Protein AF-A0A8S1IZS5-F1 (afdb_monomer_lite)

Structure (mmCIF, N/CA/C/O backbone):
data_AF-A0A8S1IZS5-F1
#
_entry.id   AF-A0A8S1IZS5-F1
#
loop_
_atom_site.group_PDB
_atom_site.id
_atom_site.type_symbol
_atom_site.label_atom_id
_atom_site.label_alt_id
_atom_site.label_comp_id
_atom_site.label_asym_id
_atom_site.label_entity_id
_atom_site.label_seq_id
_atom_site.pdbx_PDB_ins_code
_atom_site.Cartn_x
_atom_site.Cartn_y
_atom_site.Cartn_z
_atom_site.occupancy
_atom_site.B_iso_or_equiv
_atom_site.auth_seq_id
_atom_site.auth_comp_id
_atom_site.auth_asym_id
_atom_site.auth_atom_id
_atom_site.pdbx_PDB_model_num
ATOM 1 N N . SER A 1 1 ? 0.911 7.725 22.973 1.00 76.94 1 SER A N 1
ATOM 2 C CA . SER A 1 1 ? -0.520 7.554 22.652 1.00 76.94 1 SER A CA 1
ATOM 3 C C . SER A 1 1 ? -0.668 6.539 21.537 1.00 76.94 1 SER A C 1
ATOM 5 O O . SER A 1 1 ? 0.133 6.590 20.608 1.00 76.94 1 SER A O 1
ATOM 7 N N . ASP A 1 2 ? -1.674 5.668 21.589 1.00 85.56 2 ASP A N 1
ATOM 8 C CA . ASP A 1 2 ? -1.846 4.542 20.649 1.00 85.56 2 ASP A CA 1
ATOM 9 C C . ASP A 1 2 ? -1.874 4.964 19.171 1.00 85.56 2 ASP A C 1
ATOM 11 O O . ASP A 1 2 ? -1.320 4.289 18.307 1.00 85.56 2 ASP A O 1
ATOM 15 N N . ARG A 1 3 ? -2.420 6.149 18.872 1.00 86.25 3 ARG A N 1
ATOM 16 C CA . ARG A 1 3 ? -2.435 6.717 17.515 1.00 86.25 3 ARG A CA 1
ATOM 17 C C . ARG A 1 3 ? -1.036 6.935 16.924 1.00 86.25 3 ARG A C 1
ATOM 19 O O . ARG A 1 3 ? -0.826 6.621 15.759 1.00 86.25 3 ARG A O 1
ATOM 26 N N . ALA A 1 4 ? -0.089 7.438 17.717 1.00 92.25 4 ALA A N 1
ATOM 27 C CA . ALA A 1 4 ? 1.280 7.686 17.256 1.00 92.25 4 ALA A CA 1
ATOM 28 C C . ALA A 1 4 ? 2.023 6.374 16.955 1.00 92.25 4 ALA A C 1
ATOM 30 O O . ALA A 1 4 ? 2.853 6.315 16.052 1.00 92.25 4 ALA A O 1
ATOM 31 N N . TYR A 1 5 ? 1.689 5.306 17.684 1.00 92.62 5 TYR A N 1
ATOM 32 C CA . TYR A 1 5 ? 2.230 3.975 17.427 1.00 92.62 5 TYR A CA 1
ATOM 33 C C . TYR A 1 5 ? 1.729 3.414 16.090 1.00 92.62 5 TYR A C 1
ATOM 35 O O . TYR A 1 5 ? 2.532 2.964 15.273 1.00 92.62 5 TYR A O 1
ATOM 43 N N . VAL A 1 6 ? 0.421 3.516 15.824 1.00 93.12 6 VAL A N 1
ATOM 44 C CA . VAL A 1 6 ? -0.166 3.119 14.532 1.00 93.12 6 VAL A CA 1
ATOM 45 C C . VAL A 1 6 ? 0.441 3.918 13.381 1.00 93.12 6 VAL A C 1
ATOM 47 O O . VAL A 1 6 ? 0.805 3.341 12.361 1.00 93.12 6 VAL A O 1
ATOM 50 N N . GLU A 1 7 ? 0.588 5.231 13.545 1.00 94.56 7 GLU A N 1
ATOM 51 C CA . GLU A 1 7 ? 1.212 6.089 12.537 1.00 94.56 7 GLU A CA 1
ATOM 52 C C . GLU A 1 7 ? 2.657 5.665 12.241 1.00 94.56 7 GLU A C 1
ATOM 54 O O . GLU A 1 7 ? 3.042 5.559 11.077 1.00 94.56 7 GLU A O 1
ATOM 59 N N . GLY A 1 8 ? 3.428 5.326 13.280 1.00 96.81 8 GLY A N 1
ATOM 60 C CA . GLY A 1 8 ? 4.775 4.773 13.138 1.00 96.81 8 GLY A CA 1
ATOM 61 C C . GLY A 1 8 ? 4.802 3.446 12.375 1.00 96.81 8 GLY A C 1
ATOM 62 O O . GLY A 1 8 ? 5.657 3.255 11.510 1.00 96.81 8 GLY A O 1
ATOM 63 N N . ILE A 1 9 ? 3.841 2.551 12.632 1.00 96.56 9 ILE A N 1
ATOM 64 C CA . ILE A 1 9 ? 3.700 1.292 11.885 1.00 96.56 9 ILE A CA 1
ATOM 65 C C . ILE A 1 9 ? 3.376 1.564 10.418 1.00 96.56 9 ILE A C 1
ATOM 67 O O . ILE A 1 9 ? 4.038 1.016 9.541 1.00 96.56 9 ILE A O 1
ATOM 71 N N . VAL A 1 10 ? 2.379 2.407 10.135 1.00 96.88 10 VAL A N 1
ATOM 72 C CA . VAL A 1 10 ? 1.976 2.717 8.757 1.00 96.88 10 VAL A CA 1
ATOM 73 C C . VAL A 1 10 ? 3.132 3.358 7.995 1.00 96.88 10 VAL A C 1
ATOM 75 O O . VAL A 1 10 ? 3.394 2.976 6.857 1.00 96.88 10 VAL A O 1
ATOM 78 N N . LYS A 1 11 ? 3.867 4.279 8.628 1.00 96.94 11 LYS A N 1
ATOM 79 C CA . LYS A 1 11 ? 5.063 4.888 8.043 1.00 96.94 11 LYS A CA 1
ATOM 80 C C . LYS A 1 11 ? 6.120 3.836 7.704 1.00 96.94 11 LYS A C 1
ATOM 82 O O . LYS A 1 11 ? 6.557 3.780 6.559 1.00 96.94 11 LYS A O 1
ATOM 87 N N . LYS A 1 12 ? 6.462 2.963 8.655 1.00 97.44 12 LYS A N 1
ATOM 88 C CA . LYS A 1 12 ? 7.431 1.881 8.436 1.00 97.44 12 LYS A CA 1
ATOM 89 C C . LYS A 1 12 ? 7.001 0.949 7.301 1.00 97.44 12 LYS A C 1
ATOM 91 O O . LYS A 1 12 ? 7.816 0.596 6.458 1.00 97.44 12 LYS A O 1
ATOM 96 N N . LEU A 1 13 ? 5.726 0.561 7.259 1.00 97.62 13 LEU A N 1
ATOM 97 C CA . LEU A 1 13 ? 5.202 -0.304 6.201 1.00 97.62 13 LEU A CA 1
ATOM 98 C C . LEU A 1 13 ? 5.291 0.372 4.832 1.00 97.62 13 LEU A C 1
ATOM 100 O O . LEU A 1 13 ? 5.690 -0.277 3.877 1.00 97.62 13 LEU A O 1
ATOM 104 N N . LYS A 1 14 ? 4.983 1.669 4.731 1.00 97.00 14 LYS A N 1
ATOM 105 C CA . LYS A 1 14 ? 5.142 2.437 3.485 1.00 97.00 14 LYS A CA 1
ATOM 106 C C . LYS A 1 14 ? 6.603 2.498 3.029 1.00 97.00 14 LYS A C 1
ATOM 108 O O . LYS A 1 14 ? 6.877 2.294 1.853 1.00 97.00 14 LYS A O 1
ATOM 113 N N . GLU A 1 15 ? 7.534 2.714 3.956 1.00 96.25 15 GLU A N 1
ATOM 114 C CA . GLU A 1 15 ? 8.974 2.705 3.665 1.00 96.25 15 GLU A CA 1
ATOM 115 C C . GLU A 1 15 ? 9.449 1.326 3.184 1.00 96.25 15 GLU A C 1
ATOM 117 O O . GLU A 1 15 ? 10.150 1.236 2.182 1.00 96.25 15 GLU A O 1
ATOM 122 N N . GLN A 1 16 ? 9.028 0.241 3.843 1.00 96.44 16 GLN A N 1
ATOM 123 C CA . GLN A 1 16 ? 9.367 -1.125 3.424 1.00 96.44 16 GLN A CA 1
ATOM 124 C C . GLN A 1 16 ? 8.702 -1.521 2.102 1.00 96.44 16 GLN A C 1
ATOM 126 O O . GLN A 1 16 ? 9.270 -2.299 1.342 1.00 96.44 16 GLN A O 1
ATOM 131 N N . LEU A 1 17 ? 7.517 -0.983 1.818 1.00 96.19 17 LEU A N 1
ATOM 132 C CA . LEU A 1 17 ? 6.830 -1.187 0.551 1.00 96.19 17 LEU A CA 1
ATOM 133 C C . LEU A 1 17 ? 7.625 -0.567 -0.605 1.00 96.19 17 LEU A C 1
ATOM 135 O O . LEU A 1 17 ? 7.809 -1.222 -1.624 1.00 96.19 17 LEU A O 1
ATOM 139 N N . ALA A 1 18 ? 8.105 0.668 -0.431 1.00 94.06 18 ALA A N 1
ATOM 140 C CA . ALA A 1 18 ? 8.806 1.399 -1.481 1.00 94.06 18 ALA A CA 1
ATOM 141 C C . ALA A 1 18 ? 10.282 0.992 -1.623 1.00 94.06 18 ALA A C 1
ATOM 143 O O . ALA A 1 18 ? 10.793 0.863 -2.730 1.00 94.06 18 ALA A O 1
ATOM 144 N N . HIS A 1 19 ? 10.966 0.767 -0.501 1.00 94.31 19 HIS A N 1
ATOM 145 C CA . HIS A 1 19 ? 12.423 0.614 -0.451 1.00 94.31 19 HIS A CA 1
ATOM 146 C C . HIS A 1 19 ? 12.877 -0.728 0.137 1.00 94.31 19 HIS A C 1
ATOM 148 O O . HIS A 1 19 ? 14.052 -0.898 0.467 1.00 94.31 19 HIS A O 1
ATOM 154 N N . GLY A 1 20 ? 11.965 -1.693 0.293 1.00 92.31 20 GLY A N 1
ATOM 155 C CA . GLY A 1 20 ? 12.317 -3.056 0.686 1.00 92.31 20 GLY A CA 1
ATOM 156 C C . GLY A 1 20 ? 13.307 -3.659 -0.308 1.00 92.31 20 GLY A C 1
ATOM 157 O O . GLY A 1 20 ? 13.094 -3.586 -1.519 1.00 92.31 20 GLY A O 1
ATOM 158 N N . THR A 1 21 ? 14.395 -4.243 0.192 1.00 88.88 21 THR A N 1
ATOM 159 C CA . THR A 1 21 ? 15.478 -4.775 -0.648 1.00 88.88 21 THR A CA 1
ATOM 160 C C . THR A 1 21 ? 15.069 -6.064 -1.347 1.00 88.88 21 THR A C 1
ATOM 162 O O . THR A 1 21 ? 15.465 -6.296 -2.488 1.00 88.88 21 THR A O 1
ATOM 165 N N . THR A 1 22 ? 14.243 -6.884 -0.696 1.00 94.56 22 THR A N 1
ATOM 166 C CA . THR A 1 22 ? 13.720 -8.122 -1.273 1.00 94.56 22 THR A CA 1
ATOM 167 C C . THR A 1 22 ? 12.245 -7.994 -1.646 1.00 94.56 22 THR A C 1
ATOM 169 O O . THR A 1 22 ? 11.481 -7.255 -1.022 1.00 94.56 22 THR A O 1
ATOM 172 N N . TYR A 1 23 ? 11.813 -8.791 -2.628 1.00 93.06 23 TYR A N 1
ATOM 173 C CA . TYR A 1 23 ? 10.389 -8.976 -2.922 1.00 93.06 23 TYR A CA 1
ATOM 174 C C . TYR A 1 23 ? 9.603 -9.403 -1.670 1.00 93.06 23 TYR A C 1
ATOM 176 O O . TYR A 1 23 ? 8.486 -8.943 -1.446 1.00 93.06 23 TYR A O 1
ATOM 184 N N . GLY A 1 24 ? 10.201 -10.251 -0.823 1.00 94.94 24 GLY A N 1
ATOM 185 C CA . GLY A 1 24 ? 9.594 -10.708 0.427 1.00 94.94 24 GLY A CA 1
ATOM 186 C C . GLY A 1 24 ? 9.282 -9.562 1.390 1.00 94.94 24 GLY A C 1
ATOM 187 O O . GLY A 1 24 ? 8.189 -9.532 1.954 1.00 94.94 24 GLY A O 1
ATOM 188 N N . ASP A 1 25 ? 10.186 -8.587 1.518 1.00 95.75 25 ASP A N 1
ATOM 189 C CA . ASP A 1 25 ? 9.972 -7.402 2.356 1.00 95.75 25 ASP A CA 1
ATOM 190 C C . ASP A 1 25 ? 8.821 -6.548 1.828 1.00 95.75 25 ASP A C 1
ATOM 192 O O . ASP A 1 25 ? 7.925 -6.173 2.588 1.00 95.75 25 ASP A O 1
ATOM 196 N N . ARG A 1 26 ? 8.801 -6.295 0.512 1.00 96.69 26 ARG A N 1
ATOM 197 C CA . ARG A 1 26 ? 7.748 -5.501 -0.136 1.00 96.69 26 ARG A CA 1
ATOM 198 C C . ARG A 1 26 ? 6.391 -6.195 -0.053 1.00 96.69 26 ARG A C 1
ATOM 200 O O . ARG A 1 26 ? 5.398 -5.580 0.335 1.00 96.69 26 ARG A O 1
ATOM 207 N N . ARG A 1 27 ? 6.336 -7.501 -0.329 1.00 96.81 27 ARG A N 1
ATOM 208 C CA . ARG A 1 27 ? 5.105 -8.296 -0.224 1.00 96.81 27 ARG A CA 1
ATOM 209 C C . ARG A 1 27 ? 4.622 -8.394 1.223 1.00 96.81 27 ARG A C 1
ATOM 211 O O . ARG A 1 27 ? 3.426 -8.262 1.480 1.00 96.81 27 ARG A O 1
ATOM 218 N N . GLY A 1 28 ? 5.533 -8.584 2.174 1.00 97.06 28 GLY A N 1
ATOM 219 C CA . GLY A 1 28 ? 5.225 -8.567 3.603 1.00 97.06 28 GLY A CA 1
ATOM 220 C C . GLY A 1 28 ? 4.652 -7.222 4.049 1.00 97.06 28 GLY A C 1
ATOM 221 O O . GLY A 1 28 ? 3.639 -7.188 4.751 1.00 97.06 28 GLY A O 1
ATOM 222 N N . ALA A 1 29 ? 5.234 -6.116 3.579 1.00 97.62 29 ALA A N 1
ATOM 223 C CA . ALA A 1 29 ? 4.739 -4.770 3.839 1.00 97.62 29 ALA A CA 1
ATOM 224 C C . ALA A 1 29 ? 3.342 -4.533 3.240 1.00 97.62 29 ALA A C 1
ATOM 226 O O . ALA A 1 29 ? 2.477 -3.984 3.926 1.00 97.62 29 ALA A O 1
ATOM 227 N N . ALA A 1 30 ? 3.080 -5.012 2.019 1.00 97.62 30 ALA A N 1
ATOM 228 C CA . ALA A 1 30 ? 1.762 -4.955 1.384 1.00 97.62 30 ALA A CA 1
ATOM 229 C C . ALA A 1 30 ? 0.691 -5.686 2.214 1.00 97.62 30 ALA A C 1
ATOM 231 O O . ALA A 1 30 ? -0.360 -5.115 2.524 1.00 97.62 30 ALA A O 1
ATOM 232 N N . TYR A 1 31 ? 0.979 -6.918 2.654 1.00 97.06 31 TYR A N 1
ATOM 233 C CA . TYR A 1 31 ? 0.084 -7.671 3.539 1.00 97.06 31 TYR A CA 1
ATOM 234 C C . TYR A 1 31 ? -0.116 -6.979 4.889 1.00 97.06 31 TYR A C 1
ATOM 236 O O . TYR A 1 31 ? -1.245 -6.909 5.381 1.00 97.06 31 TYR A O 1
ATOM 244 N N . GLY A 1 32 ? 0.958 -6.453 5.482 1.00 96.62 32 GLY A N 1
ATOM 245 C CA . GLY A 1 32 ? 0.901 -5.713 6.739 1.00 96.62 32 GLY A CA 1
ATOM 246 C C . GLY A 1 32 ? -0.004 -4.490 6.630 1.00 96.62 32 GLY A C 1
ATOM 247 O O . GLY A 1 32 ? -0.887 -4.297 7.465 1.00 96.62 32 GLY A O 1
ATOM 248 N N . LEU A 1 33 ? 0.145 -3.706 5.560 1.00 96.81 33 LEU A N 1
ATOM 249 C CA . LEU A 1 33 ? -0.654 -2.507 5.322 1.00 96.81 33 LEU A CA 1
ATOM 250 C C . LEU A 1 33 ? -2.133 -2.854 5.102 1.00 96.81 33 LEU A C 1
ATOM 252 O O . LEU A 1 33 ? -3.010 -2.201 5.669 1.00 96.81 33 LEU A O 1
ATOM 256 N N . ALA A 1 34 ? -2.415 -3.930 4.362 1.00 95.88 34 ALA A N 1
ATOM 257 C CA . ALA A 1 34 ? -3.776 -4.429 4.167 1.00 95.88 34 ALA A CA 1
ATOM 258 C C . ALA A 1 34 ? -4.398 -4.895 5.493 1.00 95.88 34 ALA A C 1
ATOM 260 O O . ALA A 1 34 ? -5.570 -4.630 5.761 1.00 95.88 34 ALA A O 1
ATOM 261 N N . GLY A 1 35 ? -3.605 -5.544 6.351 1.00 95.44 35 GLY A N 1
ATOM 262 C CA . GLY A 1 35 ? -4.002 -5.945 7.698 1.00 95.44 35 GLY A CA 1
ATOM 263 C C . GLY A 1 35 ? -4.343 -4.754 8.592 1.00 95.44 35 GLY A C 1
ATOM 264 O O . GLY A 1 35 ? -5.383 -4.770 9.248 1.00 95.44 35 GLY A O 1
ATOM 265 N N . VAL A 1 36 ? -3.526 -3.695 8.565 1.00 95.44 36 VAL A N 1
ATOM 266 C CA . VAL A 1 36 ? -3.785 -2.456 9.316 1.00 95.44 36 VAL A CA 1
ATOM 267 C C . VAL A 1 36 ? -5.099 -1.814 8.870 1.00 95.44 36 VAL A C 1
ATOM 269 O O . VAL A 1 36 ? -5.942 -1.505 9.709 1.00 95.44 36 VAL A O 1
ATOM 272 N N . VAL A 1 37 ? -5.324 -1.671 7.560 1.00 95.31 37 VAL A N 1
ATOM 273 C CA . VAL A 1 37 ? -6.570 -1.090 7.027 1.00 95.31 37 VAL A CA 1
ATOM 274 C C . VAL A 1 37 ? -7.779 -1.968 7.353 1.00 95.31 37 VAL A C 1
ATOM 276 O O . VAL A 1 37 ? -8.834 -1.455 7.717 1.00 95.31 37 VAL A O 1
ATOM 279 N N . LYS A 1 38 ? -7.638 -3.294 7.279 1.00 93.44 38 LYS A N 1
ATOM 280 C CA . LYS A 1 38 ? -8.713 -4.227 7.630 1.00 93.44 38 LYS A CA 1
ATOM 281 C C . LYS A 1 38 ? -9.053 -4.194 9.122 1.00 93.44 38 LYS A C 1
ATOM 283 O O . LYS A 1 38 ? -10.226 -4.275 9.466 1.00 93.44 38 LYS A O 1
ATOM 288 N N . GLY A 1 39 ? -8.049 -4.079 9.991 1.00 93.31 39 GLY A N 1
ATOM 289 C CA . GLY A 1 39 ? -8.224 -4.074 11.445 1.00 93.31 39 GLY A CA 1
ATOM 290 C C . GLY A 1 39 ? -8.732 -2.744 12.004 1.00 93.31 39 GLY A C 1
ATOM 291 O O . GLY A 1 39 ? -9.552 -2.740 12.916 1.00 93.31 39 GLY A O 1
ATOM 292 N N . LEU A 1 40 ? -8.272 -1.618 11.451 1.00 93.00 40 LEU A N 1
ATOM 293 C CA . LEU A 1 40 ? -8.631 -0.269 11.913 1.00 93.00 40 LEU A CA 1
ATOM 294 C C . LEU A 1 40 ? -9.762 0.379 11.099 1.00 93.00 40 LEU A C 1
ATOM 296 O O . LEU A 1 40 ? -10.288 1.422 11.483 1.00 93.00 40 LEU A O 1
ATOM 300 N N . GLY A 1 41 ? -10.143 -0.233 9.978 1.00 92.62 41 GLY A N 1
ATOM 301 C CA . GLY A 1 41 ? -11.213 0.221 9.098 1.00 92.62 41 GLY A CA 1
ATOM 302 C C . GLY A 1 41 ? -10.732 1.077 7.926 1.00 92.62 41 GLY A C 1
ATOM 303 O O . GLY A 1 41 ? -9.635 1.641 7.921 1.00 92.62 41 GLY A O 1
ATOM 304 N N . ILE A 1 42 ? -11.600 1.205 6.917 1.00 90.75 42 ILE A N 1
ATOM 305 C CA . ILE A 1 42 ? -11.283 1.816 5.614 1.00 90.75 42 ILE A CA 1
ATOM 306 C C . ILE A 1 42 ? -10.886 3.299 5.713 1.00 90.75 42 ILE A C 1
ATOM 308 O O . ILE A 1 42 ? -10.121 3.800 4.891 1.00 90.75 42 ILE A O 1
ATOM 312 N N . THR A 1 43 ? -11.328 4.000 6.762 1.00 91.69 43 THR A N 1
ATOM 313 C CA . THR A 1 43 ? -10.966 5.401 7.038 1.00 91.69 43 THR A CA 1
ATOM 314 C C . THR A 1 43 ? -9.464 5.588 7.256 1.00 91.69 43 THR A C 1
ATOM 316 O O . THR A 1 43 ? -8.933 6.661 6.969 1.00 91.69 43 THR A O 1
ATOM 319 N N . THR A 1 44 ? -8.759 4.531 7.670 1.00 92.88 44 THR A N 1
ATOM 320 C CA . THR A 1 44 ? -7.294 4.465 7.777 1.00 92.88 44 THR A CA 1
ATOM 321 C C . THR A 1 44 ? -6.607 4.862 6.471 1.00 92.88 44 THR A C 1
ATOM 323 O O . THR A 1 44 ? -5.603 5.572 6.506 1.00 92.88 44 THR A O 1
ATOM 326 N N . LEU A 1 45 ? -7.175 4.491 5.314 1.00 92.62 45 LEU A N 1
ATOM 327 C CA . LEU A 1 45 ? -6.627 4.866 4.006 1.00 92.62 45 LEU A CA 1
ATOM 328 C C . LEU A 1 45 ? -6.501 6.382 3.851 1.00 92.62 45 LEU A C 1
ATOM 330 O O . LEU A 1 45 ? -5.475 6.869 3.377 1.00 92.62 45 LEU A O 1
ATOM 334 N N . LYS A 1 46 ? -7.531 7.119 4.281 1.00 91.81 46 LYS A N 1
ATOM 335 C CA . LYS A 1 46 ? -7.566 8.583 4.232 1.00 91.81 46 LYS A CA 1
ATOM 336 C C . LYS A 1 46 ? -6.716 9.196 5.342 1.00 91.81 46 LYS A C 1
ATOM 338 O O . LYS A 1 46 ? -5.939 10.104 5.079 1.00 91.81 46 LYS A O 1
ATOM 343 N N . ASN A 1 47 ? -6.836 8.683 6.567 1.00 93.19 47 ASN A N 1
ATOM 344 C CA . ASN A 1 47 ? -6.161 9.237 7.744 1.00 93.19 47 ASN A CA 1
ATOM 345 C C . ASN A 1 47 ? -4.632 9.229 7.625 1.00 93.19 47 ASN A C 1
ATOM 347 O O . ASN A 1 47 ? -3.986 10.108 8.186 1.00 93.19 47 ASN A O 1
ATOM 351 N N . PHE A 1 48 ?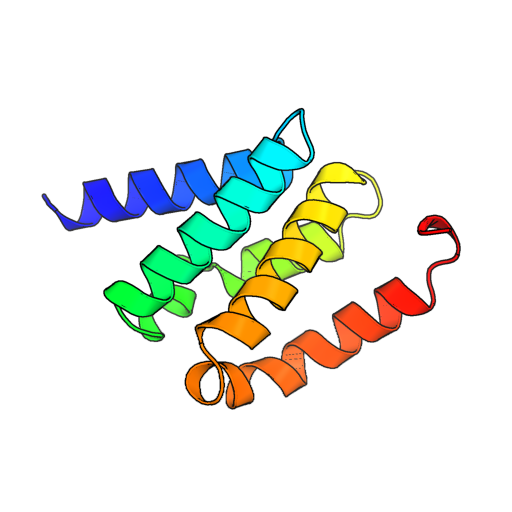 -4.069 8.258 6.903 1.00 94.62 48 PHE A N 1
ATOM 352 C CA . PHE A 1 48 ? -2.622 8.120 6.715 1.00 94.62 48 PHE A CA 1
ATOM 353 C C . PHE A 1 48 ? -2.167 8.327 5.260 1.00 94.62 48 PHE A C 1
ATOM 355 O O . PHE A 1 48 ? -1.049 7.938 4.902 1.00 94.62 48 PHE A O 1
ATOM 362 N N . ALA A 1 49 ? -3.031 8.918 4.420 1.00 94.88 49 ALA A N 1
ATOM 363 C CA . ALA A 1 49 ? -2.771 9.203 3.004 1.00 94.88 49 ALA A CA 1
ATOM 364 C C . ALA A 1 49 ? -2.171 8.000 2.246 1.00 94.88 49 ALA A C 1
ATOM 366 O O . ALA A 1 49 ? -1.221 8.126 1.468 1.00 94.88 49 ALA A O 1
ATOM 367 N N . ILE A 1 50 ? -2.687 6.797 2.528 1.00 94.81 50 ILE A N 1
ATOM 368 C CA . ILE A 1 50 ? -2.145 5.547 1.985 1.00 94.81 50 ILE A CA 1
ATOM 369 C C . ILE A 1 50 ? -2.356 5.517 0.475 1.00 94.81 50 ILE A C 1
ATOM 371 O O . ILE A 1 50 ? -1.402 5.290 -0.258 1.00 94.81 50 ILE A O 1
ATOM 375 N N . MET A 1 51 ? -3.575 5.809 0.014 1.00 92.94 51 MET A N 1
ATOM 376 C CA . MET A 1 51 ? -3.903 5.788 -1.415 1.00 92.94 51 MET A CA 1
ATOM 377 C C . MET A 1 51 ? -3.015 6.737 -2.217 1.00 92.94 51 MET A C 1
ATOM 379 O O . MET A 1 51 ? -2.501 6.336 -3.252 1.00 92.94 51 MET A O 1
ATOM 383 N N . ASP A 1 52 ? -2.786 7.953 -1.725 1.00 93.38 52 ASP A N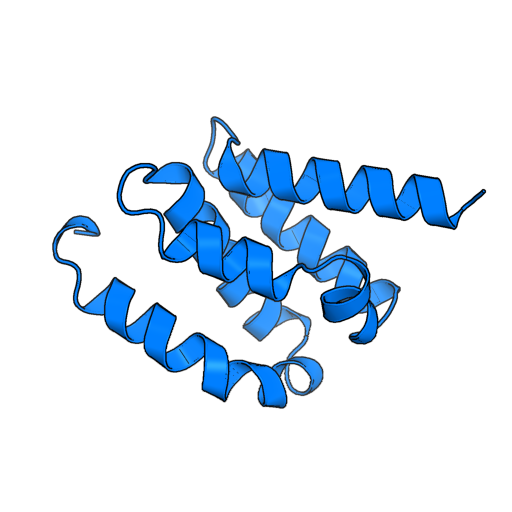 1
ATOM 384 C CA . ASP A 1 52 ? -1.948 8.938 -2.419 1.00 93.38 52 ASP A CA 1
ATOM 385 C C . ASP A 1 52 ? -0.487 8.487 -2.488 1.00 93.38 52 ASP A C 1
ATOM 387 O O . ASP A 1 52 ? 0.174 8.666 -3.505 1.00 93.38 52 ASP A O 1
ATOM 391 N N . SER A 1 53 ? -0.005 7.816 -1.440 1.00 95.19 53 SER A N 1
ATOM 392 C CA . SER A 1 53 ? 1.352 7.260 -1.431 1.00 95.19 53 SER A CA 1
ATOM 393 C C . SER A 1 53 ? 1.493 6.100 -2.412 1.00 95.19 53 SER A C 1
ATOM 395 O O . SER A 1 53 ? 2.462 6.055 -3.157 1.00 95.19 53 SER A O 1
ATOM 397 N N . LEU A 1 54 ? 0.512 5.189 -2.458 1.00 94.12 54 LEU A N 1
ATOM 398 C CA . LEU A 1 54 ? 0.523 4.076 -3.411 1.00 94.12 54 LEU A CA 1
ATOM 399 C C . LEU A 1 54 ? 0.472 4.572 -4.859 1.00 94.12 54 LEU A C 1
ATOM 401 O O . LEU A 1 54 ? 1.189 4.043 -5.699 1.00 94.12 54 LEU A O 1
ATOM 405 N N . LYS 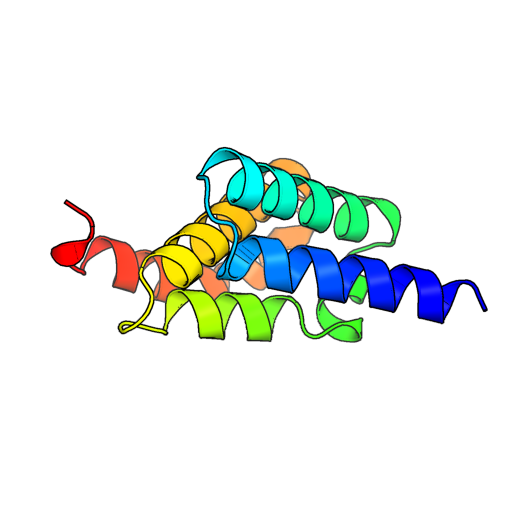A 1 55 ? -0.328 5.608 -5.144 1.00 92.25 55 LYS A N 1
ATOM 406 C CA . LYS A 1 55 ? -0.351 6.250 -6.467 1.00 92.25 55 LYS A CA 1
ATOM 407 C C . LYS A 1 55 ? 1.021 6.803 -6.837 1.00 92.25 55 LYS A C 1
ATOM 409 O O . LYS A 1 55 ? 1.537 6.442 -7.887 1.00 92.25 55 LYS A O 1
ATOM 414 N N . ALA A 1 56 ? 1.634 7.578 -5.941 1.00 93.12 56 ALA A N 1
ATOM 415 C CA . ALA A 1 56 ? 2.963 8.137 -6.165 1.00 93.12 56 ALA A CA 1
ATOM 416 C C . ALA A 1 56 ? 4.012 7.045 -6.431 1.00 93.12 56 ALA A C 1
ATOM 418 O O . ALA A 1 56 ? 4.823 7.189 -7.338 1.00 93.12 56 ALA A O 1
ATOM 419 N N . TYR A 1 57 ? 3.965 5.930 -5.693 1.00 93.62 57 TYR A N 1
ATOM 420 C CA . TYR A 1 57 ? 4.878 4.808 -5.914 1.00 93.62 57 TYR A CA 1
ATOM 421 C C . TYR A 1 57 ? 4.694 4.157 -7.283 1.00 93.62 57 TYR A C 1
ATOM 423 O O . TYR A 1 57 ? 5.678 3.836 -7.933 1.00 93.62 57 TYR A O 1
ATOM 431 N N . VAL A 1 58 ? 3.450 3.976 -7.731 1.00 90.50 58 VAL A N 1
ATOM 432 C CA . VAL A 1 58 ? 3.145 3.380 -9.040 1.00 90.50 58 VAL A CA 1
ATOM 433 C C . VAL A 1 58 ? 3.515 4.312 -10.201 1.00 90.50 58 VAL A C 1
ATOM 435 O O . VAL A 1 58 ? 3.950 3.843 -11.252 1.00 90.50 58 VAL A O 1
ATOM 438 N N . GLU A 1 59 ? 3.372 5.622 -10.016 1.00 89.38 59 GLU A N 1
ATOM 439 C CA . GLU A 1 59 ? 3.703 6.640 -11.021 1.00 89.38 59 GLU A CA 1
ATOM 440 C C . GLU A 1 59 ? 5.208 6.943 -11.109 1.00 89.38 59 GLU A C 1
ATOM 442 O O . GLU A 1 59 ? 5.663 7.475 -12.126 1.00 89.38 59 GLU A O 1
ATOM 447 N N . ASP A 1 60 ? 5.998 6.589 -10.090 1.00 89.19 60 ASP A N 1
ATOM 448 C CA . ASP A 1 60 ? 7.443 6.816 -10.079 1.00 89.19 60 ASP A CA 1
ATOM 449 C C . ASP A 1 60 ? 8.172 5.880 -11.055 1.00 89.19 60 ASP A C 1
ATOM 451 O O . ASP A 1 60 ? 8.614 4.776 -10.733 1.00 89.19 60 ASP A O 1
ATOM 455 N N . LYS A 1 61 ? 8.350 6.347 -12.291 1.00 83.38 61 LYS A N 1
ATOM 456 C CA . LYS A 1 61 ? 9.072 5.612 -13.337 1.00 83.38 61 LYS A CA 1
ATOM 457 C C . LYS A 1 61 ? 10.569 5.438 -13.051 1.00 83.38 61 LYS A C 1
ATOM 459 O O . LYS A 1 61 ? 11.200 4.599 -13.694 1.00 83.38 61 LYS A O 1
ATOM 464 N N . SER A 1 62 ? 11.138 6.163 -12.088 1.00 89.19 62 SER A N 1
ATOM 465 C CA . SER A 1 62 ? 12.562 6.070 -11.753 1.00 89.19 62 SER A CA 1
ATOM 466 C C . SER A 1 62 ? 12.886 4.932 -10.781 1.00 89.19 62 SER A C 1
ATOM 468 O O . SER A 1 62 ? 13.979 4.373 -10.861 1.00 89.19 62 SER A O 1
ATOM 470 N N . ASP A 1 63 ? 11.928 4.514 -9.946 1.00 90.31 63 ASP A N 1
ATOM 471 C CA . ASP A 1 63 ? 12.124 3.458 -8.945 1.00 90.31 63 ASP A CA 1
ATOM 472 C C . ASP A 1 63 ? 11.227 2.238 -9.217 1.00 90.31 63 ASP A C 1
ATOM 474 O O . ASP A 1 63 ? 10.027 2.220 -8.936 1.00 90.31 63 ASP A O 1
ATOM 478 N N . ALA A 1 64 ? 11.823 1.180 -9.774 1.00 90.19 64 ALA A N 1
ATOM 479 C CA . ALA A 1 64 ? 11.110 -0.063 -10.066 1.00 90.19 64 ALA A CA 1
ATOM 480 C C . ALA A 1 64 ? 10.623 -0.796 -8.805 1.00 90.19 64 ALA A C 1
ATOM 482 O O . ALA A 1 64 ? 9.570 -1.433 -8.847 1.00 90.19 64 ALA A O 1
ATOM 483 N N . ASN A 1 65 ? 11.350 -0.688 -7.688 1.00 91.69 65 ASN A N 1
ATOM 484 C CA . ASN A 1 65 ? 10.965 -1.335 -6.435 1.00 91.69 65 ASN A CA 1
ATOM 485 C C . ASN A 1 65 ? 9.760 -0.629 -5.815 1.00 91.69 65 ASN A C 1
ATOM 487 O O . ASN A 1 65 ? 8.837 -1.303 -5.354 1.00 91.69 65 ASN A O 1
ATOM 491 N N . ALA A 1 66 ? 9.735 0.707 -5.864 1.00 93.31 66 ALA A N 1
ATOM 492 C CA . ALA A 1 66 ? 8.586 1.480 -5.415 1.00 93.31 66 ALA A CA 1
ATOM 493 C C . ALA A 1 66 ? 7.336 1.141 -6.233 1.00 93.31 66 ALA A C 1
ATOM 495 O O . ALA A 1 66 ? 6.293 0.828 -5.651 1.00 93.31 66 ALA A O 1
ATOM 496 N N . ARG A 1 67 ? 7.455 1.092 -7.568 1.00 92.75 67 ARG A N 1
ATOM 497 C CA . ARG A 1 67 ? 6.343 0.686 -8.442 1.00 92.75 67 ARG A CA 1
ATOM 498 C C . ARG A 1 67 ? 5.825 -0.704 -8.117 1.00 92.75 67 ARG A C 1
ATOM 500 O O . ARG A 1 67 ? 4.618 -0.869 -7.940 1.00 92.75 67 ARG A O 1
ATOM 507 N N . GLU A 1 68 ? 6.717 -1.691 -8.010 1.00 92.06 68 GLU A N 1
ATOM 508 C CA . GLU A 1 68 ? 6.329 -3.060 -7.667 1.00 92.06 68 GLU A CA 1
ATOM 509 C C . GLU A 1 68 ? 5.613 -3.092 -6.311 1.00 92.06 68 GLU A C 1
ATOM 511 O O . GLU A 1 68 ? 4.510 -3.622 -6.206 1.00 92.06 68 GLU A O 1
ATOM 516 N N . GLY A 1 69 ? 6.172 -2.440 -5.289 1.00 94.81 69 GLY A N 1
ATOM 517 C CA . GLY A 1 69 ? 5.552 -2.328 -3.971 1.00 94.81 69 GLY A CA 1
ATOM 518 C C . GLY A 1 69 ? 4.144 -1.728 -4.013 1.00 94.81 69 GLY A C 1
ATOM 519 O O . GLY A 1 69 ? 3.217 -2.272 -3.406 1.00 94.81 69 GLY A O 1
ATOM 520 N N . GLY A 1 70 ? 3.955 -0.640 -4.764 1.00 94.69 70 GLY A N 1
ATOM 521 C CA . GLY A 1 70 ? 2.653 -0.004 -4.962 1.00 94.69 70 GLY A CA 1
ATOM 522 C C . GLY A 1 70 ? 1.616 -0.941 -5.593 1.00 94.69 70 GLY A C 1
ATOM 523 O O . GLY A 1 70 ? 0.491 -1.043 -5.097 1.00 94.69 70 GLY A O 1
ATOM 524 N N . ILE A 1 71 ? 2.008 -1.683 -6.634 1.00 92.50 71 ILE A N 1
ATOM 525 C CA . ILE A 1 71 ? 1.149 -2.672 -7.306 1.00 92.50 71 ILE A CA 1
ATOM 526 C C . ILE A 1 71 ? 0.791 -3.825 -6.355 1.00 92.50 71 ILE A C 1
ATOM 528 O O . ILE A 1 71 ? -0.384 -4.182 -6.245 1.00 92.50 71 ILE A O 1
ATOM 532 N N . LEU A 1 72 ? 1.764 -4.362 -5.607 1.00 94.94 72 LEU A N 1
ATOM 533 C CA . LEU A 1 72 ? 1.535 -5.435 -4.628 1.00 94.94 72 LEU A CA 1
ATOM 534 C C . LEU A 1 72 ? 0.550 -5.006 -3.532 1.00 94.94 72 LEU A C 1
ATOM 536 O O . LEU A 1 72 ? -0.292 -5.801 -3.104 1.00 94.94 72 LEU A O 1
ATOM 540 N N . ALA A 1 73 ? 0.627 -3.752 -3.078 1.00 95.81 73 ALA A N 1
ATOM 541 C CA . ALA A 1 73 ? -0.326 -3.203 -2.118 1.00 95.81 73 ALA A CA 1
ATOM 542 C C . ALA A 1 73 ? -1.740 -3.111 -2.702 1.00 95.81 73 ALA A C 1
ATOM 544 O O . ALA A 1 73 ? -2.689 -3.499 -2.020 1.00 95.81 73 ALA A O 1
ATOM 545 N N . PHE A 1 74 ? -1.896 -2.657 -3.951 1.00 93.44 74 PHE A N 1
ATOM 546 C CA . PHE A 1 74 ? -3.205 -2.632 -4.609 1.00 93.44 74 PHE A CA 1
ATOM 547 C C . PHE A 1 74 ? -3.801 -4.029 -4.770 1.00 93.44 74 PHE A C 1
ATOM 549 O O . PHE A 1 74 ? -4.968 -4.223 -4.433 1.00 93.44 74 PHE A O 1
ATOM 556 N N . GLU A 1 75 ? -3.009 -5.010 -5.200 1.00 92.31 75 GLU A N 1
ATOM 557 C CA . GLU A 1 75 ? -3.437 -6.410 -5.271 1.00 92.31 75 GLU A CA 1
ATOM 558 C C . GLU A 1 75 ? -3.919 -6.909 -3.899 1.00 92.31 75 GLU A C 1
ATOM 560 O O . GLU A 1 75 ? -5.033 -7.420 -3.769 1.00 92.31 75 GLU A O 1
ATOM 565 N N . CYS A 1 76 ? -3.120 -6.684 -2.850 1.00 95.00 76 CYS A N 1
ATOM 566 C CA . CYS A 1 76 ? -3.468 -7.079 -1.488 1.00 95.00 76 CYS A CA 1
ATOM 567 C C . CYS A 1 76 ? -4.721 -6.357 -0.970 1.00 95.00 76 CYS A C 1
ATOM 569 O O . CYS A 1 76 ? -5.496 -6.937 -0.212 1.00 95.00 76 CYS A O 1
ATOM 571 N N . PHE A 1 77 ? -4.950 -5.101 -1.347 1.00 94.19 77 PHE A N 1
ATOM 572 C CA . PHE A 1 77 ? -6.151 -4.371 -0.943 1.00 94.19 77 PHE A CA 1
ATOM 573 C C . PHE A 1 77 ? -7.389 -4.926 -1.641 1.00 94.19 77 PHE A C 1
ATOM 575 O O . PHE A 1 77 ? -8.383 -5.196 -0.965 1.00 94.19 77 PHE A O 1
ATOM 582 N N . CYS A 1 78 ? -7.308 -5.176 -2.949 1.00 90.88 78 CYS A N 1
ATOM 583 C CA . CYS A 1 78 ? -8.372 -5.822 -3.713 1.00 90.88 78 CYS A CA 1
ATOM 584 C C . CYS A 1 78 ? -8.754 -7.182 -3.109 1.00 90.88 78 CYS A C 1
ATOM 586 O O . CYS A 1 78 ? -9.933 -7.423 -2.850 1.00 90.88 78 CYS A O 1
ATOM 588 N N . ASP A 1 79 ? -7.767 -8.029 -2.809 1.00 91.44 79 ASP A N 1
ATOM 589 C CA . ASP A 1 79 ? -7.993 -9.362 -2.240 1.00 91.44 79 ASP A CA 1
ATOM 590 C C . ASP A 1 79 ? -8.542 -9.307 -0.801 1.00 91.44 79 ASP A C 1
ATOM 592 O O . ASP A 1 79 ? -9.527 -9.959 -0.452 1.00 91.44 79 ASP A O 1
ATOM 596 N N . ARG A 1 80 ? -7.936 -8.495 0.076 1.00 91.38 80 ARG A N 1
ATOM 597 C CA . ARG A 1 80 ? -8.188 -8.588 1.527 1.00 91.38 80 ARG A CA 1
ATOM 598 C C . ARG A 1 80 ? -9.324 -7.712 2.029 1.00 91.38 80 ARG A C 1
ATOM 600 O O . ARG A 1 80 ? -9.934 -8.071 3.049 1.00 91.38 80 ARG A O 1
ATOM 607 N N . LEU A 1 81 ? -9.576 -6.580 1.370 1.00 90.38 81 LEU A N 1
ATOM 608 C CA . LEU A 1 81 ? -10.635 -5.629 1.725 1.00 90.38 81 LEU A CA 1
ATOM 609 C C . LEU A 1 81 ? -11.927 -5.888 0.931 1.00 90.38 81 LEU A C 1
ATOM 611 O O . LEU A 1 81 ? -13.011 -5.560 1.419 1.00 90.38 81 LEU A O 1
ATOM 615 N N . GLY A 1 82 ? -11.836 -6.501 -0.256 1.00 88.31 82 GLY A N 1
ATOM 616 C CA . GLY A 1 82 ? -12.988 -6.872 -1.081 1.00 88.31 82 GLY A CA 1
ATOM 617 C C . GLY A 1 82 ? -13.914 -5.684 -1.359 1.00 88.31 82 GLY A C 1
ATOM 618 O O . GLY A 1 82 ? -13.466 -4.623 -1.787 1.00 88.31 82 GLY A O 1
ATOM 619 N N . LYS A 1 83 ? -15.212 -5.831 -1.050 1.00 88.19 83 LYS A N 1
ATOM 620 C CA . LYS A 1 83 ? -16.244 -4.792 -1.265 1.00 88.19 83 LYS A CA 1
ATOM 621 C C . LYS A 1 83 ? -15.924 -3.444 -0.611 1.00 88.19 83 LYS A C 1
ATOM 623 O O . LYS A 1 83 ? -16.356 -2.410 -1.105 1.00 88.19 83 LYS A O 1
ATOM 628 N N . LEU A 1 84 ? -15.150 -3.425 0.478 1.00 86.25 84 LEU A N 1
ATOM 629 C CA . LEU A 1 84 ? -14.744 -2.169 1.124 1.00 86.25 84 LEU A CA 1
ATOM 630 C C . LEU A 1 84 ? -13.806 -1.334 0.244 1.00 86.25 84 LEU A C 1
ATOM 632 O O . LEU A 1 84 ? -13.691 -0.127 0.446 1.00 86.25 84 LEU A O 1
ATOM 636 N N . PHE A 1 85 ? -13.133 -1.970 -0.716 1.00 87.81 85 PHE A N 1
ATOM 637 C CA . PHE A 1 85 ? -12.205 -1.317 -1.627 1.00 87.81 85 PHE A CA 1
ATOM 638 C C . PHE A 1 85 ? -12.831 -0.936 -2.973 1.00 87.81 85 PHE A C 1
ATOM 640 O O . PHE A 1 85 ? -12.250 -0.141 -3.706 1.00 87.81 85 PHE A O 1
ATOM 647 N N . GLU A 1 86 ? -14.036 -1.425 -3.279 1.00 86.19 86 GLU A N 1
ATOM 648 C CA . GLU A 1 86 ? -14.749 -1.176 -4.540 1.00 86.19 86 GLU A CA 1
ATOM 649 C C . GLU A 1 86 ? -14.853 0.319 -4.922 1.00 86.19 86 GLU A C 1
ATOM 651 O O . GLU A 1 86 ? -14.541 0.648 -6.069 1.00 86.19 86 GLU A O 1
ATOM 656 N N . PRO A 1 87 ? -15.141 1.265 -3.997 1.00 86.12 87 PRO A N 1
ATOM 657 C CA . PRO A 1 87 ? -15.183 2.695 -4.328 1.00 86.12 87 PRO A CA 1
ATOM 658 C C . PRO A 1 87 ? -13.839 3.262 -4.810 1.00 86.12 87 PRO A C 1
ATOM 660 O O . PRO A 1 87 ? -13.798 4.278 -5.500 1.00 86.12 87 PRO A O 1
ATOM 663 N N . TYR A 1 88 ? -12.730 2.620 -4.440 1.00 85.56 88 TYR A N 1
ATOM 664 C CA . TYR A 1 88 ? -11.382 3.046 -4.803 1.00 85.56 88 TYR A CA 1
ATOM 665 C C . TYR A 1 88 ? -10.913 2.432 -6.122 1.00 85.56 88 TYR A C 1
ATOM 667 O O . TYR A 1 88 ? -10.047 3.013 -6.774 1.00 85.56 88 TYR A O 1
ATOM 675 N N . VAL A 1 89 ? -11.505 1.312 -6.555 1.00 81.69 89 VAL A N 1
ATOM 676 C CA . VAL A 1 89 ? -11.128 0.608 -7.791 1.00 81.69 89 VAL A CA 1
ATOM 677 C C . VAL A 1 89 ? -11.214 1.530 -9.002 1.00 81.69 89 VAL A C 1
ATOM 679 O O . VAL A 1 89 ? -10.296 1.532 -9.812 1.00 81.69 89 VAL A O 1
ATOM 682 N N . ILE A 1 90 ? -12.239 2.382 -9.092 1.00 84.00 90 ILE A N 1
ATOM 683 C CA . ILE A 1 90 ? -12.409 3.340 -10.202 1.00 84.00 90 ILE A CA 1
ATOM 684 C C . ILE A 1 90 ? -11.192 4.268 -10.339 1.00 84.00 90 ILE A C 1
ATOM 686 O O . ILE A 1 90 ? -10.796 4.617 -11.448 1.00 84.00 90 ILE A O 1
ATOM 690 N N . HIS A 1 91 ? -10.570 4.645 -9.222 1.00 80.06 91 HIS A N 1
ATOM 691 C CA . HIS A 1 91 ? -9.383 5.498 -9.221 1.00 80.06 91 HIS A CA 1
ATOM 692 C C . HIS A 1 91 ? -8.086 4.726 -9.466 1.00 80.06 91 HIS A C 1
ATOM 694 O O . HIS A 1 91 ? -7.120 5.315 -9.937 1.00 80.06 91 HIS A O 1
ATOM 700 N N . VAL A 1 92 ? -8.050 3.439 -9.122 1.00 82.06 92 VAL A N 1
ATOM 701 C CA . VAL A 1 92 ? -6.863 2.580 -9.242 1.00 82.06 92 VAL A CA 1
ATOM 702 C C . VAL A 1 92 ? -6.770 1.944 -10.631 1.00 82.06 92 VAL A C 1
ATOM 704 O O . VAL A 1 92 ? -5.671 1.761 -11.145 1.00 82.06 92 VAL A O 1
ATOM 707 N N . LEU A 1 93 ? -7.903 1.654 -11.276 1.00 84.06 93 LEU A N 1
ATOM 708 C CA . LEU A 1 93 ? -7.951 0.995 -12.582 1.00 84.06 93 LEU A CA 1
ATOM 709 C C . LEU A 1 93 ? -7.116 1.717 -13.656 1.00 84.06 93 LEU A C 1
ATOM 711 O O . LEU A 1 93 ? -6.337 1.044 -14.325 1.00 84.06 93 LEU A O 1
ATOM 715 N N . PRO A 1 94 ? -7.202 3.056 -13.819 1.00 84.38 94 PRO A N 1
ATOM 716 C CA . PRO A 1 94 ? -6.413 3.765 -14.827 1.00 84.38 94 PRO A CA 1
ATOM 717 C C . PRO A 1 94 ? -4.902 3.668 -14.582 1.00 84.38 94 PRO A C 1
ATOM 719 O O . PRO A 1 94 ? -4.129 3.549 -15.533 1.00 84.38 94 PRO A O 1
ATOM 722 N N . LEU A 1 95 ? -4.481 3.667 -13.312 1.00 81.62 95 LEU A N 1
ATOM 723 C CA . LEU A 1 95 ? -3.079 3.487 -12.930 1.00 81.62 95 LEU A CA 1
ATOM 724 C C . LEU A 1 95 ? -2.592 2.090 -13.308 1.00 81.62 95 LEU A C 1
ATOM 726 O O . LEU A 1 95 ? -1.576 1.962 -13.982 1.00 81.62 95 LEU A O 1
ATOM 730 N N . LEU A 1 96 ? -3.355 1.053 -12.954 1.00 81.50 96 LEU A N 1
ATOM 731 C CA . LEU A 1 96 ? -3.008 -0.326 -13.299 1.00 81.50 96 LEU A CA 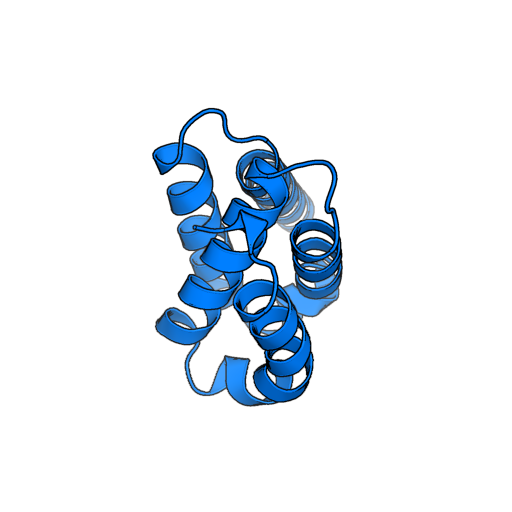1
ATOM 732 C C . LEU A 1 96 ? -2.962 -0.537 -14.818 1.00 81.50 96 LEU A C 1
ATOM 734 O O . LEU A 1 96 ? -2.028 -1.156 -15.313 1.00 81.50 96 LEU A O 1
ATOM 738 N N . LEU A 1 97 ? -3.922 0.014 -15.568 1.00 81.56 97 LEU A N 1
ATOM 739 C CA . LEU A 1 97 ? -3.928 -0.041 -17.036 1.00 81.56 97 LEU A CA 1
ATOM 740 C C . LEU A 1 97 ? -2.694 0.636 -17.644 1.00 81.56 97 LEU A C 1
ATOM 742 O O . LEU A 1 97 ? -2.134 0.129 -18.612 1.00 81.56 97 LEU A O 1
ATOM 746 N N . THR A 1 98 ? -2.249 1.748 -17.054 1.00 78.06 98 THR A N 1
ATOM 747 C CA . THR A 1 98 ? -1.013 2.425 -17.466 1.00 78.06 98 THR A CA 1
ATOM 748 C C . THR A 1 98 ? 0.202 1.533 -17.223 1.00 78.06 98 THR A C 1
ATOM 750 O O . THR A 1 98 ? 1.052 1.426 -18.101 1.00 78.06 98 THR A O 1
ATOM 753 N N . CYS A 1 99 ? 0.259 0.831 -16.086 1.00 72.31 99 CYS A N 1
ATOM 75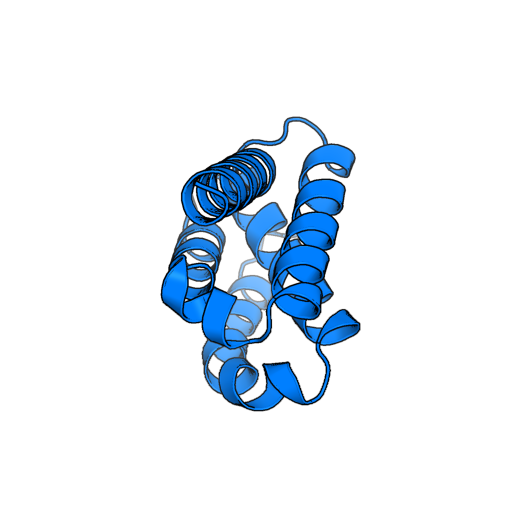4 C CA . CYS A 1 99 ? 1.318 -0.141 -15.816 1.00 72.31 99 CYS A CA 1
ATOM 755 C C . CYS A 1 99 ? 1.304 -1.316 -16.800 1.00 72.31 99 CYS A C 1
ATOM 757 O O . CYS A 1 99 ? 2.362 -1.712 -17.270 1.00 72.31 99 CYS A O 1
ATOM 759 N N . PHE A 1 100 ? 0.130 -1.850 -17.156 1.00 69.88 100 PHE A N 1
ATOM 760 C CA . PHE A 1 100 ? 0.014 -2.944 -18.132 1.00 69.88 100 PHE A CA 1
ATOM 761 C C . PHE A 1 100 ? 0.439 -2.547 -19.552 1.00 69.88 100 PHE A C 1
ATOM 763 O O . PHE A 1 100 ? 0.842 -3.408 -20.329 1.00 69.88 100 PHE A O 1
ATOM 770 N N . GLY A 1 101 ? 0.340 -1.263 -19.901 1.00 68.00 101 GLY A N 1
ATOM 771 C CA . GLY A 1 101 ? 0.831 -0.735 -21.174 1.00 68.00 101 GLY A CA 1
ATOM 772 C C . GLY A 1 101 ? 2.323 -0.387 -21.177 1.00 68.00 101 GLY A C 1
ATOM 773 O O . GLY A 1 101 ? 2.883 -0.163 -22.249 1.00 68.00 101 GLY A O 1
ATOM 774 N N . ASP A 1 102 ? 2.971 -0.322 -20.009 1.00 65.38 102 ASP A N 1
ATOM 775 C CA . ASP A 1 102 ? 4.385 0.031 -19.886 1.00 65.38 102 ASP A CA 1
ATOM 776 C C . ASP A 1 102 ? 5.243 -1.218 -20.155 1.00 65.38 102 ASP A C 1
ATOM 778 O O . ASP A 1 102 ? 5.325 -2.143 -19.348 1.00 65.38 102 ASP A O 1
ATOM 782 N N . SER A 1 103 ? 5.884 -1.262 -21.325 1.00 55.59 103 SER A N 1
ATOM 783 C CA . SER A 1 103 ? 6.700 -2.395 -21.797 1.00 55.59 103 SER A CA 1
ATOM 784 C C . SER A 1 103 ? 7.920 -2.702 -20.914 1.00 55.59 103 SER A C 1
ATOM 786 O O . SER A 1 103 ? 8.612 -3.685 -21.150 1.00 55.59 103 SER A O 1
ATOM 788 N N . ALA A 1 104 ? 8.193 -1.870 -19.904 1.00 54.94 104 ALA A N 1
ATOM 789 C CA . ALA A 1 104 ? 9.279 -2.029 -18.939 1.00 54.94 104 ALA A CA 1
ATOM 790 C C . ALA A 1 104 ? 8.981 -3.027 -17.796 1.00 54.94 104 ALA A C 1
ATOM 792 O O . ALA A 1 104 ? 9.834 -3.220 -16.932 1.00 54.94 104 ALA A O 1
ATOM 793 N N . LEU A 1 105 ? 7.783 -3.627 -17.758 1.00 48.69 105 LEU A N 1
ATOM 794 C CA . LEU A 1 105 ? 7.406 -4.688 -16.807 1.00 48.69 105 LEU A CA 1
ATOM 795 C C . LEU A 1 105 ? 7.486 -6.115 -17.396 1.00 48.69 105 LEU A C 1
ATOM 797 O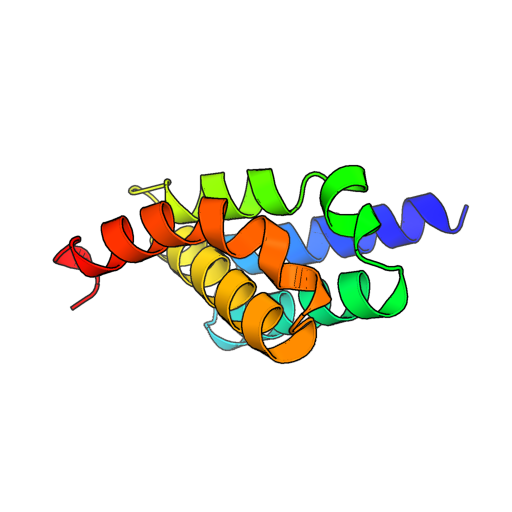 O . LEU A 1 105 ? 7.087 -7.059 -16.713 1.00 48.69 105 LEU A O 1
ATOM 801 N N . GLN A 1 106 ? 7.988 -6.284 -18.630 1.00 39.06 106 GLN A N 1
ATOM 802 C CA . GLN A 1 106 ? 8.326 -7.595 -19.211 1.00 39.06 106 GLN A CA 1
ATOM 803 C C . GLN A 1 106 ? 9.796 -7.964 -19.022 1.00 39.06 106 GLN A C 1
ATOM 805 O O . GLN A 1 106 ? 10.657 -7.065 -19.151 1.00 39.06 106 GLN A O 1
#

Sequence (106 aa):
SDRAYVEGIVKKLKEQLAHGTTYGDRRGAAYGLAGVVKGLGITTLKNFAIMDSLKAYVEDKSDANAREGGILAFECFCDRLGKLFEPYVIHVLPLLLTCFGDSALQ

Foldseek 3Di:
DVVVVLLVLLVVLLCQLQPPPDPCSLLVSLLSNLVSCVVVHVCVCVVNVVVVSLLVLCPPPPGPSSNSSSVSNVVNNCVRVPPSCVVVCVVCVVSVVVVVPPPVVD

pLDDT: mean 89.29, std 10.22, range [39.06, 97.62]

InterPro domains:
  IPR011989 Armadillo-like helical [G3DSA:1.25.10.10] (1-106)
  IPR016024 Armadillo-type fold [SSF48371] (4-103)

Secondary structure (DSSP, 8-state):
-HHHHHHHHHHHHHHHHHH-SSHHHHHHHHHHHHHHHHHH-THHHHHTTHHHHHHHHHH-TT-HHHHHHHHHHHHHHHHHHGGGTHHHHHHHHHHHHHHHH-GGG-

Organism: NCBI:txid121088

Radius of gyration: 13.19 Å; chains: 1; bounding box: 32×20×44 Å